Protein AF-A0A9D5QDU9-F1 (afdb_monomer)

Sequence (73 aa):
MSKVKIEVFVSSCLWCEETIQLVKMLAPRASDVTVYSMHEEASQEKARDYGITSLPVVVTNGKLSEISPKTTC

Solvent-accessible surface area (backbone atoms only — not comparable to full-atom values): 4408 Å² total; per-residue (Å²): 133,83,68,44,40,35,40,36,40,28,55,101,45,87,65,42,58,58,51,51,52,48,50,62,70,70,46,57,98,60,44,50,78,46,77,34,45,55,84,38,67,74,36,42,52,50,34,53,75,71,65,59,87,69,75,48,33,38,28,48,69,89,41,80,40,81,53,75,78,92,65,89,128

InterPro domains:
  IPR012336 Thioredoxin-like fold [PF13192] (4-64)
  IPR036249 Thioredoxin-like superfamily [SSF52833] (3-64)

Organism: NCBI:txid2052148

pLDDT: mean 70.99, std 12.3, range [36.12, 85.44]

Foldseek 3Di:
DDAKEKEWEAEPDPVSVVVLVVCVVPPDPRYHYHYQYPVDPVSVVVCVVVVPPDDGWMAIPNRTDDPDPPDDD

Radius of gyration: 12.04 Å; Cα contacts (8 Å, |Δi|>4): 101; chains: 1; bounding box: 30×24×36 Å

Nearest PDB structures (foldseek):
  1wjk-assembly1_A  TM=7.427E-01  e=7.638E-03  Mus musculus
  3grx-assembly1_A  TM=6.339E-01  e=1.953E-02  Escherichia coli
  1fov-assembly1_A  TM=5.865E-01  e=1.953E-02  Escherichia coli
  4tr0-assembly2_B  TM=6.306E-01  e=4.992E-02  Alkaliphilus oremlandii OhILAs
  3d6i-assembly2_B  TM=5.718E-01  e=3.818E-02  Saccharomyces cerevisiae

Secondary structure (DSSP, 8-state):
---EEEEEEE-S-HHHHHHHHHHHHHS-TTEEEEEEETTSHHHHHHHHHTT--SSSEEEETTEEE--------

Mean predicted aligned error: 8.59 Å

Structure (mmCIF, N/CA/C/O backbone):
data_AF-A0A9D5QDU9-F1
#
_entry.id   AF-A0A9D5QDU9-F1
#
loop_
_atom_site.group_PDB
_atom_site.id
_atom_site.type_symbol
_atom_site.label_atom_id
_atom_site.label_alt_id
_atom_site.label_comp_id
_atom_site.label_asym_id
_atom_site.label_entity_id
_atom_site.label_seq_id
_atom_site.pdbx_PDB_ins_code
_atom_site.Cartn_x
_atom_site.Cartn_y
_atom_site.Cartn_z
_atom_site.occupancy
_atom_site.B_iso_or_equiv
_atom_site.auth_seq_id
_atom_site.auth_comp_id
_atom_site.auth_asym_id
_atom_site.auth_atom_id
_atom_site.pdbx_PDB_model_num
ATOM 1 N N . MET A 1 1 ? -16.658 2.641 14.316 1.00 43.34 1 MET A N 1
ATOM 2 C CA . MET A 1 1 ? -16.031 3.455 13.250 1.00 43.34 1 MET A CA 1
ATOM 3 C C . MET A 1 1 ? -14.875 2.656 12.679 1.00 43.34 1 MET A C 1
ATOM 5 O O . MET A 1 1 ? -13.886 2.471 13.376 1.00 43.34 1 MET A O 1
ATOM 9 N N . SER A 1 2 ? -15.027 2.113 11.475 1.00 55.50 2 SER A N 1
ATOM 10 C CA . SER A 1 2 ? -14.018 1.248 10.857 1.00 55.50 2 SER A CA 1
ATOM 11 C C . SER A 1 2 ? -12.999 2.118 10.130 1.00 55.50 2 SER A C 1
ATOM 13 O O . SER A 1 2 ? -13.320 2.697 9.095 1.00 55.50 2 SER A O 1
ATOM 15 N N . LYS A 1 3 ? -11.799 2.269 10.701 1.00 66.81 3 LYS A N 1
ATOM 16 C CA . LYS A 1 3 ? -10.679 2.894 9.992 1.00 66.81 3 LYS A CA 1
ATOM 17 C C . LYS A 1 3 ? -10.244 1.946 8.884 1.00 66.81 3 LYS A C 1
ATOM 19 O O . LYS A 1 3 ? -9.908 0.799 9.164 1.00 66.81 3 LYS A O 1
ATOM 24 N N . VAL A 1 4 ? -10.281 2.410 7.643 1.00 75.88 4 VAL A N 1
ATOM 25 C CA . VAL A 1 4 ? -9.806 1.629 6.500 1.00 75.88 4 VAL A CA 1
ATOM 26 C C . VAL A 1 4 ? -8.367 2.038 6.242 1.00 75.88 4 VAL A C 1
ATOM 28 O O . VAL A 1 4 ? -8.112 3.196 5.926 1.00 75.88 4 VAL A O 1
ATOM 31 N N . LYS A 1 5 ? -7.422 1.112 6.404 1.00 81.31 5 LYS A N 1
ATOM 32 C CA . LYS A 1 5 ? -6.024 1.353 6.043 1.00 81.31 5 LYS A CA 1
ATOM 33 C C . LYS A 1 5 ? -5.845 1.060 4.556 1.00 81.31 5 LYS A C 1
ATOM 35 O O . LYS A 1 5 ? -6.168 -0.043 4.123 1.00 81.31 5 LYS A O 1
ATOM 40 N N . ILE A 1 6 ? -5.380 2.029 3.784 1.00 82.00 6 ILE A N 1
ATOM 41 C CA . ILE A 1 6 ? -5.146 1.900 2.345 1.00 82.00 6 ILE A CA 1
ATOM 42 C C . ILE A 1 6 ? -3.652 2.102 2.119 1.00 82.00 6 ILE A C 1
ATOM 44 O O . ILE A 1 6 ? -3.122 3.169 2.401 1.00 82.00 6 ILE A O 1
ATOM 48 N N . GLU A 1 7 ? -2.969 1.073 1.641 1.00 83.25 7 GLU A N 1
ATOM 49 C CA . GLU A 1 7 ? -1.533 1.046 1.384 1.00 83.25 7 GLU A CA 1
ATOM 50 C C . GLU A 1 7 ? -1.323 0.921 -0.127 1.00 83.25 7 GLU A C 1
ATOM 52 O O . GLU A 1 7 ? -1.686 -0.082 -0.732 1.00 83.25 7 GLU A O 1
ATOM 57 N N . VAL A 1 8 ? -0.786 1.956 -0.764 1.00 80.69 8 VAL A N 1
ATOM 58 C CA . VAL A 1 8 ? -0.645 2.017 -2.225 1.00 80.69 8 VAL A CA 1
ATOM 59 C C . VAL A 1 8 ? 0.816 1.806 -2.595 1.00 80.69 8 VAL A C 1
ATOM 61 O O . VAL A 1 8 ? 1.647 2.641 -2.255 1.00 80.69 8 VAL A O 1
ATOM 64 N N . PHE A 1 9 ? 1.129 0.713 -3.285 1.00 80.75 9 PHE A N 1
ATOM 65 C CA . PHE A 1 9 ? 2.469 0.375 -3.757 1.00 80.75 9 PHE A CA 1
ATOM 66 C C . PHE A 1 9 ? 2.648 0.825 -5.204 1.00 80.75 9 PHE A C 1
ATOM 68 O O . PHE A 1 9 ? 1.934 0.379 -6.106 1.00 80.75 9 PHE A O 1
ATOM 75 N N . VAL A 1 10 ? 3.612 1.713 -5.424 1.00 76.81 10 VAL A N 1
ATOM 76 C CA . VAL A 1 10 ? 3.862 2.357 -6.718 1.00 76.81 10 VAL A CA 1
ATOM 77 C C . VAL A 1 10 ? 5.346 2.350 -7.060 1.00 76.81 10 VAL A C 1
ATOM 79 O O . VAL A 1 10 ? 6.186 2.471 -6.175 1.00 76.81 10 VAL A O 1
ATOM 82 N N . SER A 1 11 ? 5.689 2.224 -8.340 1.00 76.75 11 SER A N 1
ATOM 83 C CA . SER A 1 11 ? 7.040 2.509 -8.844 1.00 76.75 11 SER A CA 1
ATOM 84 C C . SER A 1 11 ? 7.117 3.927 -9.407 1.00 76.75 11 SER A C 1
ATOM 86 O O . SER A 1 11 ? 6.118 4.643 -9.460 1.00 76.75 11 SER A O 1
ATOM 88 N N . SER A 1 12 ? 8.309 4.353 -9.822 1.00 63.19 12 SER A N 1
ATOM 89 C CA . SER A 1 12 ? 8.520 5.581 -10.589 1.00 63.19 12 SER A CA 1
ATOM 90 C C . SER A 1 12 ? 7.818 5.492 -11.951 1.00 63.19 12 SER A C 1
ATOM 92 O O . SER A 1 12 ? 8.418 5.222 -12.985 1.00 63.19 12 SER A O 1
ATOM 94 N N . CYS A 1 13 ? 6.506 5.701 -11.952 1.00 62.94 13 CYS A N 1
ATOM 95 C CA . CYS A 1 13 ? 5.686 5.813 -13.145 1.00 62.94 13 CYS A CA 1
ATOM 96 C C . CYS A 1 13 ? 4.817 7.064 -13.011 1.00 62.94 13 CYS A C 1
ATOM 98 O O . CYS A 1 13 ? 4.222 7.302 -11.962 1.00 62.94 13 CYS A O 1
ATOM 100 N N . LEU A 1 14 ? 4.729 7.860 -14.080 1.00 54.22 14 LEU A N 1
ATOM 101 C CA . LEU A 1 14 ? 3.966 9.119 -14.141 1.00 54.22 14 LEU A CA 1
ATOM 102 C C . LEU A 1 14 ? 2.503 8.968 -13.675 1.00 54.22 14 LEU A C 1
ATOM 104 O O . LEU A 1 14 ? 1.904 9.903 -13.161 1.00 54.22 14 LEU A O 1
ATOM 108 N N . TRP A 1 15 ? 1.951 7.763 -13.797 1.00 60.31 15 TRP A N 1
ATOM 109 C CA . TRP A 1 15 ? 0.566 7.418 -13.474 1.00 60.31 15 TRP A CA 1
ATOM 110 C C . TRP A 1 15 ? 0.361 7.122 -11.979 1.00 60.31 15 TRP A C 1
ATOM 112 O O . TRP A 1 15 ? -0.766 7.060 -11.479 1.00 60.31 15 TRP A O 1
ATOM 122 N N . CYS A 1 16 ? 1.455 6.935 -11.241 1.00 66.88 16 CYS A N 1
ATOM 123 C CA . CYS A 1 16 ? 1.410 6.647 -9.814 1.00 66.88 16 CYS A CA 1
ATOM 124 C C . CYS A 1 16 ? 0.984 7.872 -9.005 1.00 66.88 16 CYS A C 1
ATOM 126 O O . CYS A 1 16 ? 0.251 7.730 -8.030 1.00 66.88 16 CYS A O 1
ATOM 128 N N . GLU A 1 17 ? 1.369 9.073 -9.436 1.00 68.06 17 GLU A N 1
ATOM 129 C CA . GLU A 1 17 ? 0.989 10.320 -8.768 1.00 68.06 17 GLU A CA 1
ATOM 130 C C . GLU A 1 17 ? -0.516 10.599 -8.881 1.00 68.06 17 GLU A C 1
ATOM 132 O O . GLU A 1 17 ? -1.171 10.906 -7.880 1.00 68.06 17 GLU A O 1
ATOM 137 N N . GLU A 1 18 ? -1.091 10.3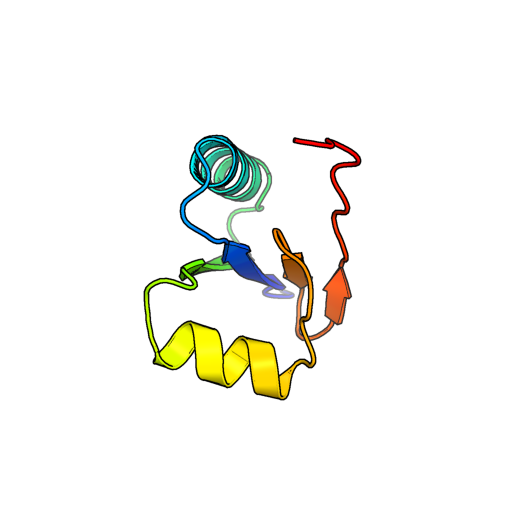77 -10.067 1.00 69.44 18 GLU A N 1
ATOM 138 C CA . GLU A 1 18 ? -2.538 10.481 -10.293 1.00 69.44 18 GLU A CA 1
ATOM 139 C C . GLU A 1 18 ? -3.320 9.478 -9.441 1.00 69.44 18 GLU A C 1
ATOM 141 O O . GLU A 1 18 ? -4.331 9.823 -8.828 1.00 69.44 18 GLU A O 1
ATOM 146 N N .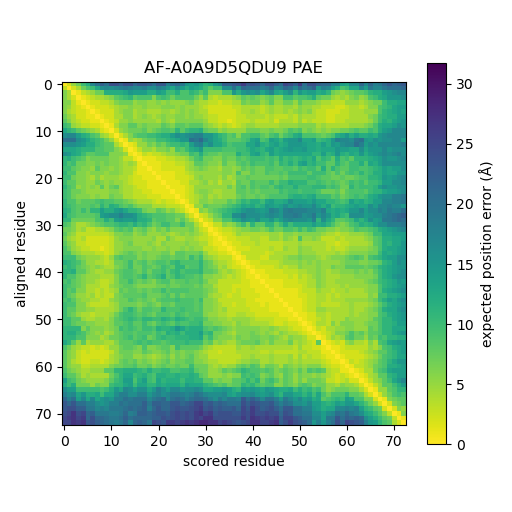 THR A 1 19 ? -2.810 8.250 -9.317 1.00 71.44 19 THR A N 1
ATOM 147 C CA . THR A 1 19 ? -3.428 7.216 -8.475 1.00 71.44 19 THR A CA 1
ATOM 148 C C . THR A 1 19 ? -3.454 7.643 -7.004 1.00 71.44 19 THR A C 1
ATOM 150 O O . THR A 1 19 ? -4.463 7.465 -6.321 1.00 71.44 19 THR A O 1
ATOM 153 N N . ILE A 1 20 ? -2.382 8.267 -6.508 1.00 73.00 20 ILE A N 1
ATOM 154 C CA . ILE A 1 20 ? -2.311 8.778 -5.132 1.00 73.00 20 ILE A CA 1
ATOM 155 C C . ILE A 1 20 ? -3.324 9.903 -4.910 1.00 73.00 20 ILE A C 1
ATOM 157 O O . ILE A 1 20 ? -4.008 9.919 -3.882 1.00 73.00 20 ILE A O 1
ATOM 161 N N . GLN A 1 21 ? -3.430 10.846 -5.849 1.00 74.94 21 GLN A N 1
ATOM 162 C CA . GLN A 1 21 ? -4.410 11.929 -5.753 1.00 74.94 21 GLN A CA 1
ATOM 163 C C . GLN A 1 21 ? -5.844 11.400 -5.794 1.00 74.94 21 GLN A C 1
ATOM 165 O O . GLN A 1 21 ? -6.677 11.836 -4.997 1.00 74.94 21 GLN A O 1
ATOM 170 N N . LEU A 1 22 ? -6.115 10.417 -6.654 1.00 74.00 22 LEU A N 1
AT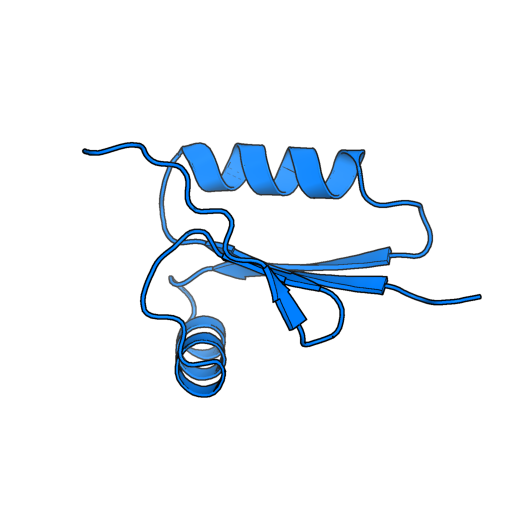OM 171 C CA . LEU A 1 22 ? -7.417 9.772 -6.751 1.00 74.00 22 LEU A CA 1
ATOM 172 C C . LEU A 1 22 ? -7.781 9.055 -5.446 1.00 74.00 22 LEU A C 1
ATOM 174 O O . LEU A 1 22 ? -8.873 9.259 -4.922 1.00 74.00 22 LEU A O 1
ATOM 178 N N . VAL A 1 23 ? -6.860 8.276 -4.869 1.00 73.69 23 VAL A N 1
ATOM 179 C CA . VAL A 1 23 ? -7.086 7.601 -3.581 1.00 73.69 23 VAL A CA 1
ATOM 180 C C . VAL A 1 23 ? -7.310 8.620 -2.465 1.00 73.69 23 VAL A C 1
ATOM 182 O O . VAL A 1 23 ? -8.217 8.433 -1.662 1.00 73.69 23 VAL A O 1
ATOM 185 N N . LYS A 1 24 ? -6.560 9.728 -2.427 1.00 72.94 24 LYS A N 1
ATOM 186 C CA . LYS A 1 24 ? -6.786 10.807 -1.449 1.00 72.94 24 LYS A CA 1
ATOM 187 C C . LYS A 1 24 ? -8.143 11.497 -1.622 1.00 72.94 24 LYS A C 1
ATOM 189 O O . LYS A 1 24 ? -8.746 11.866 -0.619 1.00 72.94 24 LYS A O 1
ATOM 194 N N . MET A 1 25 ? -8.624 11.665 -2.856 1.00 72.81 25 MET A N 1
ATOM 195 C CA . MET A 1 25 ? -9.954 12.226 -3.135 1.00 72.81 25 MET A CA 1
ATOM 196 C C . MET A 1 25 ? -11.088 11.263 -2.775 1.00 72.81 25 MET A C 1
ATOM 198 O O . MET A 1 25 ? -12.110 11.693 -2.244 1.00 72.81 25 MET A O 1
ATOM 202 N N . LEU A 1 26 ? -10.924 9.974 -3.080 1.00 70.19 26 LEU A N 1
ATOM 203 C CA . LEU A 1 26 ? -11.946 8.947 -2.866 1.00 70.19 26 LEU A CA 1
ATOM 204 C C . LEU A 1 26 ? -11.962 8.411 -1.430 1.00 70.19 26 LEU A C 1
ATOM 206 O O . LEU A 1 26 ? -12.979 7.870 -0.995 1.00 70.19 26 LEU A O 1
ATOM 210 N N . ALA A 1 27 ? -10.859 8.542 -0.690 1.00 71.12 27 ALA A N 1
ATOM 211 C CA . ALA A 1 27 ? -10.760 8.090 0.687 1.00 71.12 27 ALA A CA 1
ATOM 212 C C . ALA A 1 27 ? -11.690 8.920 1.592 1.00 71.12 27 ALA A C 1
ATOM 214 O O . ALA A 1 27 ? -11.486 10.126 1.764 1.00 71.12 27 ALA A O 1
ATOM 215 N N . PRO A 1 28 ? -12.697 8.304 2.240 1.00 61.94 28 PRO A N 1
ATOM 216 C CA . PRO A 1 28 ? -13.484 9.004 3.244 1.00 61.94 28 PRO A CA 1
ATOM 217 C C . PRO A 1 28 ? -12.572 9.420 4.406 1.00 61.94 28 PRO A C 1
ATOM 219 O O . PRO A 1 28 ? -11.640 8.688 4.739 1.00 61.94 28 PRO A O 1
ATOM 222 N N . ARG A 1 29 ? -12.876 10.553 5.066 1.00 60.31 29 ARG A N 1
ATOM 223 C CA . ARG A 1 29 ? -12.084 11.204 6.147 1.00 60.31 29 ARG A CA 1
ATOM 224 C C . ARG A 1 29 ? -11.612 10.291 7.299 1.00 60.31 29 ARG A C 1
ATOM 226 O O . ARG A 1 29 ? -10.836 10.733 8.136 1.00 60.31 29 ARG A O 1
ATOM 233 N N . ALA A 1 30 ? -12.097 9.054 7.377 1.00 60.06 30 ALA A N 1
ATOM 234 C CA . ALA A 1 30 ? -11.729 8.045 8.369 1.00 60.06 30 ALA A CA 1
ATOM 235 C C . ALA A 1 30 ? -10.737 6.976 7.854 1.00 60.06 30 ALA A C 1
ATOM 237 O O . ALA A 1 30 ? -10.493 5.998 8.564 1.00 60.06 30 ALA A O 1
ATOM 238 N N . SER A 1 31 ? -10.195 7.123 6.642 1.00 73.44 31 SER A N 1
ATOM 239 C CA . SER A 1 31 ? -9.273 6.154 6.033 1.00 73.44 31 SER A CA 1
ATOM 240 C C . SER A 1 31 ? -7.824 6.619 6.156 1.00 73.44 31 SER A C 1
ATOM 242 O O . SER A 1 31 ? -7.520 7.786 5.919 1.00 73.44 31 SER A O 1
ATOM 244 N N . ASP A 1 32 ? -6.940 5.701 6.527 1.00 77.06 32 ASP A N 1
ATOM 245 C CA . ASP A 1 32 ? -5.511 5.942 6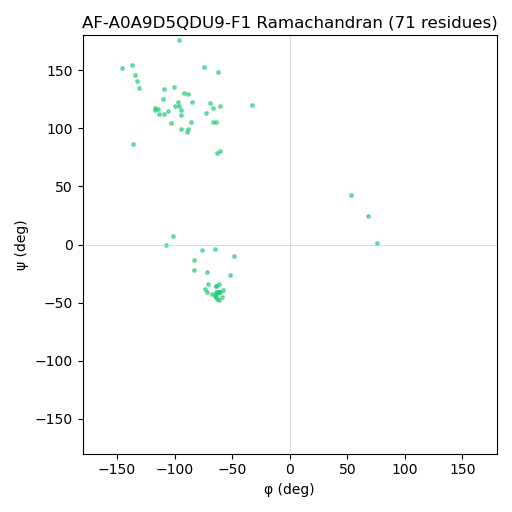.708 1.00 77.06 32 ASP A CA 1
ATOM 246 C C . ASP A 1 32 ? -4.797 5.564 5.407 1.00 77.06 32 ASP A C 1
ATOM 248 O O . ASP A 1 32 ? -4.644 4.381 5.098 1.00 77.06 32 ASP A O 1
ATOM 252 N N . VAL A 1 33 ? -4.475 6.565 4.584 1.00 79.00 33 VAL A N 1
ATOM 253 C CA . VAL A 1 33 ? -3.852 6.360 3.270 1.00 79.00 33 VAL A CA 1
ATOM 254 C C . VAL A 1 33 ? -2.341 6.478 3.410 1.00 79.00 33 VAL A C 1
ATOM 256 O O . VAL A 1 33 ? -1.813 7.570 3.618 1.00 79.00 33 VAL A O 1
ATOM 259 N N . THR A 1 34 ? -1.644 5.361 3.247 1.00 80.75 34 THR A N 1
ATOM 260 C CA . THR A 1 34 ? -0.186 5.298 3.178 1.00 80.75 34 THR A 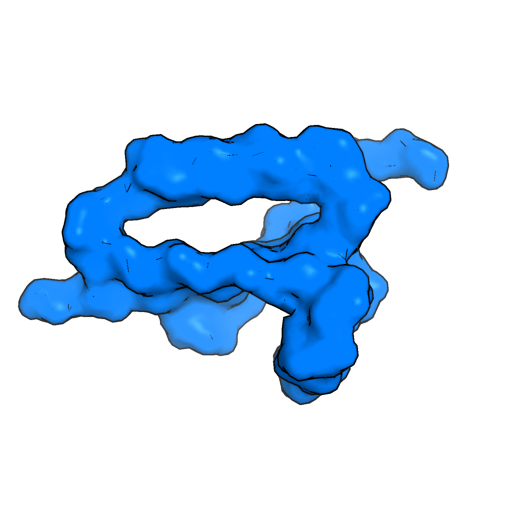CA 1
ATOM 261 C C . THR A 1 34 ? 0.243 4.962 1.757 1.00 80.75 34 THR A C 1
ATOM 263 O O . THR A 1 34 ? -0.299 4.059 1.126 1.00 80.75 34 THR A O 1
ATOM 266 N N . VAL A 1 35 ? 1.228 5.684 1.240 1.00 79.00 35 VAL A N 1
ATOM 267 C CA . VAL A 1 35 ? 1.794 5.428 -0.086 1.00 79.00 35 VAL A CA 1
ATOM 268 C C . VAL A 1 35 ? 3.200 4.884 0.099 1.00 79.00 35 VAL A C 1
ATOM 270 O O . VAL A 1 35 ? 4.021 5.514 0.759 1.00 79.00 35 VAL A O 1
ATOM 273 N N . TYR A 1 36 ? 3.460 3.726 -0.494 1.00 82.00 36 TYR A N 1
ATOM 274 C CA . TYR A 1 36 ? 4.740 3.040 -0.505 1.00 82.00 36 TYR A CA 1
ATOM 275 C C . TYR A 1 36 ? 5.345 3.118 -1.902 1.00 82.00 36 TYR A C 1
ATOM 277 O O . TYR A 1 36 ? 4.836 2.536 -2.862 1.00 82.00 36 TYR A O 1
ATOM 285 N N . SER A 1 37 ? 6.442 3.858 -2.019 1.00 79.62 37 SER A N 1
ATOM 286 C CA . SER A 1 37 ? 7.198 3.944 -3.263 1.00 79.62 37 SER A CA 1
ATOM 287 C C . SER A 1 37 ? 8.242 2.841 -3.316 1.00 79.62 37 SER A C 1
ATOM 289 O O . SER A 1 37 ? 9.051 2.713 -2.404 1.00 79.62 37 SER A O 1
ATOM 291 N N . MET A 1 38 ? 8.295 2.093 -4.414 1.00 75.50 38 MET A N 1
ATOM 292 C CA . MET A 1 38 ? 9.313 1.072 -4.688 1.00 75.50 38 MET A CA 1
ATOM 293 C C . MET A 1 38 ? 10.724 1.642 -4.835 1.00 75.50 38 MET A C 1
ATOM 295 O O . MET A 1 38 ? 11.667 0.877 -4.984 1.00 75.50 38 MET A O 1
ATOM 299 N N . HIS A 1 39 ? 10.899 2.963 -4.792 1.00 76.56 39 HIS A N 1
ATOM 300 C CA . HIS A 1 39 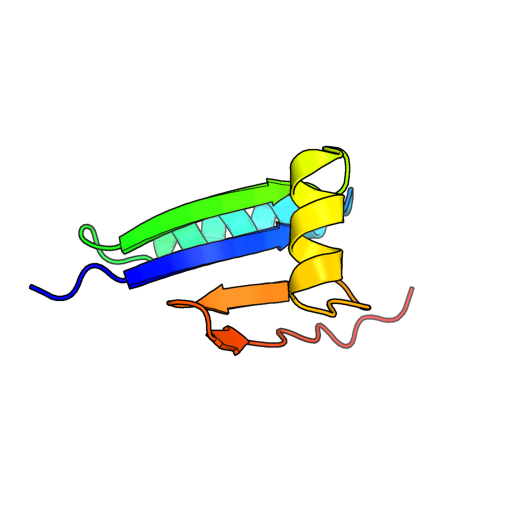? 12.219 3.559 -4.592 1.00 76.56 39 HIS A CA 1
ATOM 301 C C . HIS A 1 39 ? 12.744 3.376 -3.161 1.00 76.56 39 HIS A C 1
ATOM 303 O O . HIS A 1 39 ? 13.953 3.416 -2.960 1.00 76.56 39 HIS A O 1
ATOM 309 N N . GLU A 1 40 ? 11.870 3.174 -2.174 1.00 79.25 40 GLU A N 1
ATOM 310 C CA . GLU A 1 40 ? 12.278 2.958 -0.788 1.00 79.25 40 GLU A CA 1
ATOM 311 C C . GLU A 1 40 ? 12.447 1.470 -0.487 1.00 79.25 40 GLU A C 1
ATOM 313 O O . GLU A 1 40 ? 11.536 0.671 -0.718 1.00 79.25 40 GLU A O 1
ATOM 318 N N . GLU A 1 41 ? 13.584 1.099 0.102 1.00 78.38 41 GLU A N 1
ATOM 319 C CA . GLU A 1 41 ? 13.868 -0.296 0.464 1.00 78.38 41 GLU A CA 1
ATOM 320 C C . GLU A 1 41 ? 12.816 -0.882 1.413 1.00 78.38 41 GLU A C 1
ATOM 322 O O . GLU A 1 41 ? 12.368 -2.007 1.214 1.00 78.38 41 GLU A O 1
ATOM 327 N N . ALA A 1 42 ? 12.321 -0.097 2.376 1.00 79.81 42 ALA A N 1
ATOM 328 C CA . ALA A 1 42 ? 11.260 -0.533 3.289 1.00 79.81 42 ALA A CA 1
ATOM 329 C C . ALA A 1 42 ? 9.947 -0.887 2.558 1.00 79.81 42 ALA A C 1
ATOM 331 O O . ALA A 1 42 ? 9.224 -1.803 2.954 1.00 79.81 42 ALA A O 1
ATOM 332 N N . SER A 1 43 ? 9.637 -0.178 1.468 1.00 82.00 43 SER A N 1
ATOM 333 C CA . SER A 1 43 ? 8.482 -0.475 0.615 1.00 82.00 43 SER A CA 1
ATOM 334 C C . SER A 1 43 ? 8.718 -1.726 -0.228 1.00 82.00 43 SER A C 1
ATOM 336 O O . SER A 1 43 ? 7.791 -2.512 -0.418 1.00 82.00 43 SER A O 1
ATOM 338 N N . GLN A 1 44 ? 9.946 -1.920 -0.724 1.00 79.12 44 GLN A N 1
ATOM 339 C CA . GLN A 1 44 ? 10.345 -3.123 -1.459 1.00 79.12 44 GLN A CA 1
ATOM 340 C C . GLN A 1 44 ? 10.275 -4.374 -0.586 1.00 79.12 44 GLN A C 1
ATOM 342 O O . GLN A 1 44 ? 9.736 -5.389 -1.025 1.00 79.12 44 GLN A O 1
ATOM 347 N N . GLU A 1 45 ? 10.773 -4.300 0.647 1.00 84.69 45 GLU A N 1
ATOM 348 C CA . GLU A 1 45 ? 10.712 -5.401 1.607 1.00 84.69 45 GLU A CA 1
ATOM 349 C C . GLU A 1 45 ? 9.259 -5.769 1.927 1.00 84.69 45 GLU A C 1
ATOM 351 O O . GLU A 1 45 ? 8.876 -6.929 1.788 1.00 84.69 45 GLU A O 1
ATOM 356 N N . LYS A 1 46 ? 8.407 -4.776 2.223 1.00 83.31 46 LYS A N 1
ATOM 357 C CA . LYS A 1 46 ? 6.968 -5.010 2.417 1.00 83.31 46 LYS A CA 1
ATOM 358 C C . LYS A 1 46 ? 6.294 -5.619 1.198 1.00 83.31 46 LYS A C 1
ATOM 360 O O . LYS A 1 46 ? 5.500 -6.538 1.339 1.00 83.31 46 LYS A O 1
ATOM 365 N N . ALA A 1 47 ? 6.565 -5.110 0.001 1.00 82.31 47 ALA A N 1
ATOM 366 C CA . ALA A 1 47 ? 5.950 -5.654 -1.203 1.00 82.31 47 ALA A CA 1
ATOM 367 C C . ALA A 1 47 ? 6.376 -7.104 -1.455 1.00 82.31 47 ALA A C 1
ATOM 369 O O . ALA A 1 47 ? 5.549 -7.907 -1.878 1.00 82.31 47 ALA A O 1
ATOM 370 N N . ARG A 1 48 ? 7.632 -7.455 -1.145 1.00 82.00 48 ARG A N 1
ATOM 371 C CA . ARG A 1 48 ? 8.112 -8.844 -1.171 1.00 82.00 48 ARG A CA 1
ATOM 372 C C . ARG A 1 48 ? 7.401 -9.711 -0.135 1.00 82.00 48 ARG A C 1
ATOM 374 O O . ARG A 1 48 ? 7.013 -10.820 -0.485 1.00 82.00 48 ARG A O 1
ATOM 381 N N . ASP A 1 49 ? 7.191 -9.206 1.080 1.00 85.44 49 ASP A N 1
ATOM 382 C CA . ASP A 1 49 ? 6.432 -9.897 2.135 1.00 85.44 49 ASP A CA 1
ATOM 383 C C . ASP A 1 49 ? 4.982 -10.176 1.697 1.00 85.44 49 ASP A C 1
ATOM 385 O O . ASP A 1 49 ? 4.473 -11.285 1.845 1.00 85.44 49 ASP A O 1
ATOM 389 N N . TYR A 1 50 ? 4.359 -9.207 1.020 1.00 81.25 50 TYR A N 1
ATOM 390 C CA . TYR A 1 50 ? 3.040 -9.361 0.403 1.00 81.25 50 TYR A CA 1
ATOM 391 C C . TYR A 1 50 ? 3.039 -10.177 -0.906 1.00 81.25 50 TYR A C 1
ATOM 393 O O . TYR A 1 50 ? 1.966 -10.423 -1.457 1.00 81.25 50 TYR A O 1
ATOM 401 N N . GLY A 1 51 ? 4.195 -10.595 -1.433 1.00 81.25 51 GLY A N 1
ATOM 402 C CA . GLY A 1 51 ? 4.292 -11.339 -2.696 1.00 81.25 51 GLY A CA 1
ATOM 403 C C . GLY A 1 51 ? 3.921 -10.525 -3.943 1.00 81.25 51 GLY A C 1
ATOM 404 O O . GLY A 1 51 ? 3.512 -11.092 -4.955 1.00 81.25 51 GLY A O 1
ATOM 405 N N . ILE A 1 52 ? 4.038 -9.198 -3.887 1.00 80.25 52 ILE A N 1
ATOM 406 C CA . ILE A 1 52 ? 3.715 -8.294 -4.993 1.00 80.25 52 ILE A CA 1
ATOM 407 C C . ILE A 1 52 ? 4.797 -8.404 -6.074 1.00 80.25 52 ILE A C 1
ATOM 409 O O . ILE A 1 52 ? 5.937 -7.984 -5.885 1.00 80.25 52 ILE A O 1
ATOM 413 N N . THR A 1 53 ? 4.425 -8.935 -7.236 1.00 74.44 53 THR A N 1
ATOM 414 C CA . THR A 1 53 ? 5.312 -9.079 -8.406 1.00 74.44 53 THR A CA 1
ATOM 415 C C . THR A 1 53 ? 4.985 -8.104 -9.536 1.00 74.44 53 THR A C 1
ATOM 417 O O . THR A 1 53 ? 5.605 -8.141 -10.597 1.00 74.44 53 THR A O 1
ATOM 420 N N . SER A 1 54 ? 3.971 -7.259 -9.364 1.00 70.81 54 SER A N 1
ATOM 421 C CA . SER A 1 54 ? 3.490 -6.324 -10.383 1.00 70.81 54 SER A CA 1
ATOM 422 C C . SER A 1 54 ? 3.012 -5.039 -9.729 1.00 70.81 54 SER A C 1
ATOM 424 O O . SER A 1 54 ? 2.613 -5.043 -8.571 1.00 70.81 54 SER A O 1
ATOM 426 N N . LEU A 1 55 ? 3.097 -3.932 -10.458 1.00 71.62 55 LEU A N 1
ATOM 427 C CA . LEU A 1 55 ? 2.761 -2.596 -9.975 1.00 71.62 55 LEU A CA 1
ATOM 428 C C . LEU A 1 55 ? 1.964 -1.849 -11.047 1.00 71.62 55 LEU A C 1
ATOM 430 O O . LEU A 1 55 ? 2.175 -2.115 -12.233 1.00 71.62 55 LEU A O 1
ATOM 434 N N . PRO A 1 56 ? 1.128 -0.871 -10.661 1.00 66.44 56 PRO A N 1
ATOM 435 C CA . PRO A 1 56 ? 0.807 -0.456 -9.287 1.00 66.44 56 PRO A CA 1
ATOM 436 C C . PRO A 1 56 ? -0.122 -1.447 -8.558 1.00 66.44 56 PRO A C 1
ATOM 438 O O . PRO A 1 56 ? -0.911 -2.135 -9.193 1.00 66.44 56 PRO A O 1
ATOM 441 N N . VAL A 1 57 ? -0.054 -1.515 -7.223 1.00 77.50 57 VAL A N 1
ATOM 442 C CA . VAL A 1 57 ? -0.927 -2.376 -6.391 1.00 77.50 57 VAL A CA 1
ATOM 443 C C . VAL A 1 57 ? -1.498 -1.591 -5.219 1.00 77.50 57 VAL A C 1
ATOM 445 O O . VAL A 1 57 ? -0.803 -0.788 -4.602 1.00 77.50 57 VAL A O 1
ATOM 448 N N . VAL A 1 58 ? -2.767 -1.830 -4.882 1.00 80.56 58 VAL A N 1
ATOM 449 C CA . VAL A 1 58 ? -3.440 -1.174 -3.756 1.00 80.56 58 VAL A CA 1
ATOM 450 C C . VAL A 1 58 ? -3.837 -2.226 -2.729 1.00 80.56 58 VAL A C 1
ATOM 452 O O . VAL A 1 58 ? -4.654 -3.096 -2.992 1.00 80.56 58 VAL A O 1
ATOM 455 N N . VAL A 1 59 ? -3.293 -2.149 -1.525 1.00 81.25 59 VAL A N 1
ATOM 456 C CA . VAL A 1 59 ? -3.657 -3.009 -0.399 1.00 81.25 59 VAL A CA 1
ATOM 457 C C . VAL A 1 59 ? -4.665 -2.272 0.472 1.00 81.25 59 VAL A C 1
ATOM 459 O O . VAL A 1 59 ? -4.397 -1.184 0.965 1.00 81.25 59 VAL A O 1
ATOM 462 N N . THR A 1 60 ? -5.837 -2.860 0.690 1.00 81.69 60 THR A N 1
ATOM 463 C CA . THR A 1 60 ? -6.859 -2.303 1.583 1.00 81.69 60 THR A CA 1
ATOM 464 C C . THR A 1 60 ? -7.039 -3.226 2.776 1.00 81.69 60 THR A C 1
ATOM 466 O O . THR A 1 60 ? -7.452 -4.372 2.624 1.00 81.69 60 THR A O 1
ATOM 469 N N . ASN A 1 61 ? -6.739 -2.734 3.976 1.00 78.38 61 ASN A N 1
ATOM 470 C CA . ASN A 1 61 ? -6.865 -3.459 5.239 1.00 78.38 61 ASN A CA 1
ATOM 471 C C . ASN A 1 61 ? -6.138 -4.822 5.230 1.00 78.38 61 ASN A C 1
ATOM 473 O O . ASN A 1 61 ? -6.695 -5.832 5.656 1.00 78.38 61 ASN A O 1
ATOM 477 N N . GLY A 1 62 ? -4.922 -4.858 4.669 1.00 76.62 62 GLY A N 1
ATOM 478 C CA . GLY A 1 62 ? -4.124 -6.081 4.501 1.00 76.62 62 GLY A CA 1
ATOM 479 C C . GLY A 1 62 ? -4.583 -7.000 3.362 1.00 76.62 62 GLY A C 1
ATOM 480 O O . GLY A 1 62 ? -3.983 -8.047 3.143 1.00 76.62 62 GLY A O 1
ATOM 481 N N . LYS A 1 63 ? -5.627 -6.625 2.613 1.00 78.19 63 LYS A N 1
ATOM 482 C CA . LYS A 1 63 ? -6.091 -7.361 1.438 1.00 78.19 63 LYS A CA 1
ATOM 483 C C . LYS A 1 63 ? -5.574 -6.702 0.164 1.00 78.19 63 LYS A C 1
ATOM 485 O O . LYS A 1 63 ? -5.908 -5.554 -0.124 1.00 78.19 63 LYS A O 1
ATOM 490 N N . LEU A 1 64 ? -4.790 -7.446 -0.607 1.00 74.12 64 LEU A N 1
ATOM 491 C CA . LEU A 1 64 ? -4.333 -7.042 -1.934 1.00 74.12 64 LEU A CA 1
ATOM 492 C C . LEU A 1 64 ? -5.545 -6.828 -2.854 1.00 74.12 64 LEU A C 1
ATOM 494 O O . LEU A 1 64 ? -6.341 -7.740 -3.074 1.00 74.12 64 LEU A O 1
ATOM 498 N N . SER A 1 65 ? -5.708 -5.610 -3.360 1.00 65.69 65 SER A N 1
ATOM 499 C CA . SER A 1 65 ? -6.478 -5.324 -4.566 1.00 65.69 65 SER A CA 1
ATOM 500 C C . SER A 1 65 ? -5.484 -5.075 -5.684 1.00 65.69 65 SER A C 1
ATOM 502 O O . SER A 1 65 ? -4.829 -4.033 -5.759 1.00 65.69 65 SER A O 1
ATOM 504 N N . GLU A 1 66 ? -5.357 -6.067 -6.553 1.00 58.56 66 GLU A N 1
ATOM 505 C CA . GLU A 1 66 ? -4.696 -5.879 -7.831 1.00 58.56 66 GLU A CA 1
ATOM 506 C C . GLU A 1 66 ? -5.516 -4.874 -8.638 1.00 58.56 66 GLU A C 1
ATOM 508 O O . GLU A 1 66 ? -6.596 -5.183 -9.144 1.00 58.56 66 GLU A O 1
ATOM 513 N N . ILE A 1 67 ? -5.008 -3.650 -8.744 1.00 53.97 67 ILE A N 1
ATOM 514 C CA . ILE A 1 67 ? -5.412 -2.754 -9.817 1.00 53.97 67 ILE A CA 1
ATOM 515 C C . ILE A 1 67 ? -4.439 -3.106 -10.935 1.00 53.97 67 ILE A C 1
ATOM 517 O O . ILE A 1 67 ? -3.268 -2.763 -10.889 1.00 53.97 67 ILE A O 1
ATOM 521 N N . SER A 1 68 ? -4.873 -3.915 -11.890 1.00 41.47 68 SER A N 1
ATOM 522 C CA . SER A 1 68 ? -4.103 -4.136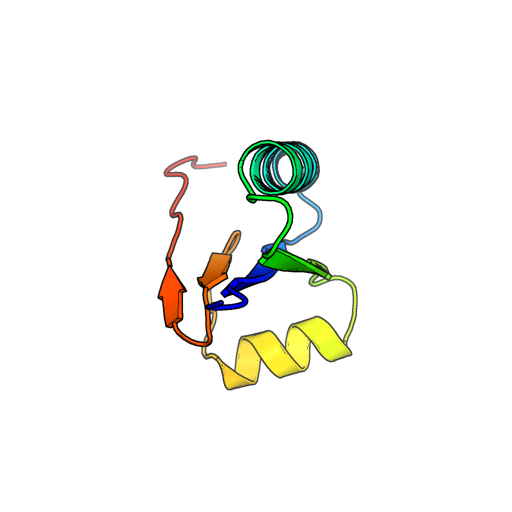 -13.108 1.00 41.47 68 SER A CA 1
ATOM 523 C C . SER A 1 68 ? -4.544 -3.070 -14.107 1.00 41.47 68 SER A C 1
ATOM 525 O O . SER A 1 68 ? -5.564 -3.256 -14.777 1.00 41.47 68 SER A O 1
ATOM 527 N N . PRO A 1 69 ? -3.834 -1.932 -14.253 1.00 41.72 69 PRO A N 1
ATOM 528 C CA . PRO A 1 69 ? -3.958 -1.191 -15.486 1.00 41.72 69 PRO A CA 1
ATOM 529 C C . PRO A 1 69 ? -3.350 -2.100 -16.553 1.00 41.72 69 PRO A C 1
ATOM 531 O O . PRO A 1 69 ? -2.139 -2.303 -16.616 1.00 41.72 69 PRO A O 1
ATOM 534 N N . LYS A 1 70 ? -4.204 -2.711 -17.378 1.00 40.28 70 LYS A N 1
ATOM 535 C CA . LYS A 1 70 ? -3.789 -3.182 -18.698 1.00 40.28 70 LYS A CA 1
ATOM 536 C C . LYS A 1 70 ? -3.316 -1.960 -19.490 1.00 40.28 70 LYS A C 1
ATOM 538 O O . LYS A 1 70 ? -4.062 -1.430 -20.306 1.00 40.28 70 LYS A O 1
ATOM 543 N N . THR A 1 71 ? -2.089 -1.524 -19.261 1.00 43.66 71 THR A N 1
ATOM 544 C CA . THR A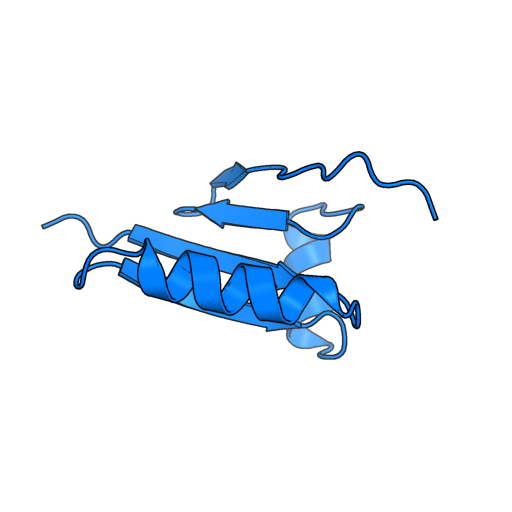 1 71 ? -1.416 -0.593 -20.154 1.00 43.66 71 THR A CA 1
ATOM 545 C C . THR A 1 71 ? 0.003 -1.092 -20.324 1.00 43.66 71 THR A C 1
ATOM 547 O O . THR A 1 71 ? 0.913 -0.752 -19.578 1.00 43.66 71 THR A O 1
ATOM 550 N N . THR A 1 72 ? 0.131 -1.995 -21.294 1.00 42.38 72 THR A N 1
ATOM 551 C CA . THR A 1 72 ? 1.341 -2.204 -22.083 1.00 42.38 72 THR A CA 1
ATOM 552 C C . THR A 1 72 ? 2.077 -0.879 -22.275 1.00 42.38 72 THR A C 1
ATOM 554 O O . THR A 1 72 ? 1.518 0.044 -22.868 1.00 42.38 72 THR A O 1
ATOM 557 N N . CYS A 1 73 ? 3.318 -0.825 -21.807 1.00 36.12 73 CYS A N 1
ATOM 558 C CA . CYS A 1 73 ? 4.3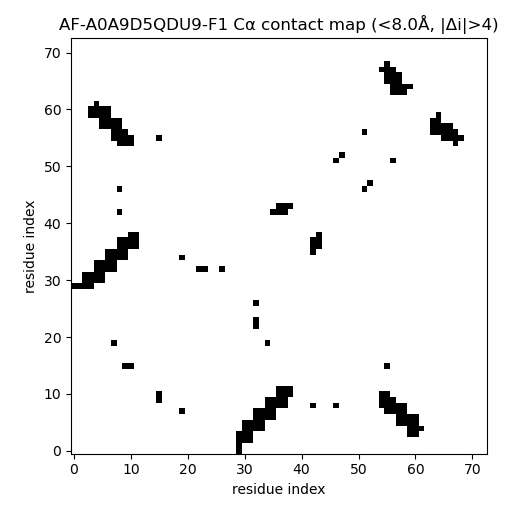87 -0.103 -22.482 1.00 36.12 73 CYS A CA 1
ATOM 559 C C . CYS A 1 73 ? 5.401 -1.153 -22.928 1.00 36.12 73 CYS A C 1
ATOM 561 O O . CYS A 1 73 ? 5.716 -2.033 -22.092 1.00 36.12 73 CYS A O 1
#